Protein AF-A0A345HWU3-F1 (afdb_monomer_lite)

Foldseek 3Di:
DDDDDPVRVVVVVVVVVVVVVVVVVVLLVLLLVLLVCVVVVVDQLCRSCVVVDPDDSVCSVVSNVSSVVSVVVVVD

pLDDT: mean 94.96, std 5.86, range [63.81, 98.25]

Organism: NCBI:txid2282738

Radius of gyration: 17.91 Å; chains: 1; bounding box: 39×38×44 Å

Structure (mmCIF, N/CA/C/O backbone):
data_AF-A0A345HWU3-F1
#
_entry.id   AF-A0A345HWU3-F1
#
loop_
_atom_site.group_PDB
_atom_site.id
_atom_site.type_symbol
_atom_site.label_atom_id
_atom_site.label_alt_id
_atom_site.label_comp_id
_atom_site.label_asym_id
_atom_site.label_entity_id
_atom_site.label_seq_id
_atom_site.pdbx_PDB_ins_code
_atom_site.Cartn_x
_atom_site.Cartn_y
_atom_site.Cartn_z
_atom_site.occupancy
_atom_site.B_iso_or_equiv
_atom_site.auth_seq_id
_atom_site.auth_comp_id
_atom_site.auth_asym_id
_atom_site.auth_atom_id
_atom_site.pdbx_PDB_model_num
ATOM 1 N N . MET A 1 1 ? 22.463 -18.622 -26.758 1.00 63.81 1 MET A N 1
ATOM 2 C CA . MET A 1 1 ? 21.620 -17.425 -26.545 1.00 63.81 1 MET A CA 1
ATOM 3 C C . MET A 1 1 ? 22.413 -16.193 -26.948 1.00 63.81 1 MET A C 1
ATOM 5 O O . MET A 1 1 ? 23.569 -16.096 -26.557 1.00 63.81 1 MET A O 1
ATOM 9 N N . SER A 1 2 ? 21.838 -15.296 -27.750 1.00 80.12 2 SER A N 1
ATOM 10 C CA . SER A 1 2 ? 22.504 -14.059 -28.188 1.00 80.12 2 SER A CA 1
ATOM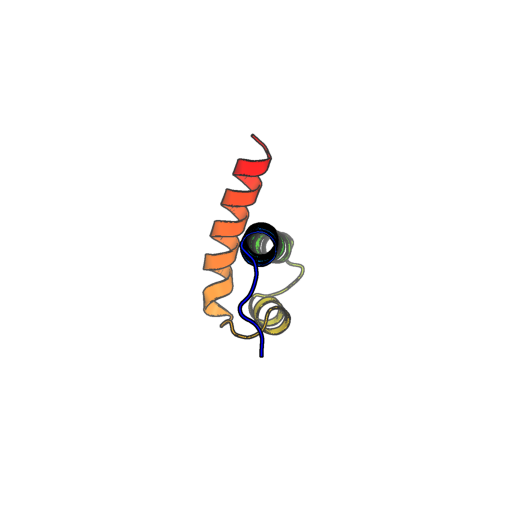 11 C C . SER A 1 2 ? 22.494 -13.007 -27.077 1.00 80.12 2 SER A C 1
ATOM 13 O O . SER A 1 2 ? 21.527 -12.919 -26.320 1.00 80.12 2 SER A O 1
ATOM 15 N N . ALA A 1 3 ? 23.552 -12.198 -26.980 1.00 83.38 3 ALA A N 1
ATOM 16 C CA . ALA A 1 3 ? 23.613 -11.112 -26.005 1.00 83.38 3 ALA A CA 1
ATOM 17 C C . ALA A 1 3 ? 22.549 -10.033 -26.308 1.00 83.38 3 ALA A C 1
ATOM 19 O O . ALA A 1 3 ? 22.346 -9.689 -27.476 1.00 83.38 3 ALA A O 1
ATOM 20 N N . PRO A 1 4 ? 21.882 -9.468 -25.285 1.00 85.50 4 PRO A N 1
ATOM 21 C CA . PRO A 1 4 ? 20.847 -8.461 -25.487 1.00 85.50 4 PRO A CA 1
ATOM 22 C C . PRO A 1 4 ? 21.429 -7.144 -26.014 1.00 85.50 4 PRO A C 1
ATOM 24 O O . PRO A 1 4 ? 22.461 -6.658 -25.536 1.00 85.50 4 PRO A O 1
ATOM 27 N N . THR A 1 5 ? 20.729 -6.530 -26.968 1.00 95.19 5 THR A N 1
ATOM 28 C CA . THR A 1 5 ? 21.124 -5.253 -27.573 1.00 95.19 5 THR A CA 1
ATOM 29 C C . THR A 1 5 ? 21.009 -4.095 -26.576 1.00 95.19 5 THR A C 1
ATOM 31 O O . THR A 1 5 ? 20.265 -4.151 -25.592 1.00 95.19 5 THR A O 1
ATOM 34 N N . ARG A 1 6 ? 21.710 -2.982 -26.844 1.00 93.38 6 ARG A N 1
ATOM 35 C CA . ARG A 1 6 ? 21.587 -1.750 -26.036 1.00 93.38 6 ARG A CA 1
ATOM 36 C C . ARG A 1 6 ? 20.140 -1.241 -25.982 1.00 93.38 6 ARG A C 1
ATOM 38 O O . ARG A 1 6 ? 19.692 -0.788 -24.933 1.00 93.38 6 ARG A O 1
ATOM 45 N N . GLN A 1 7 ? 19.397 -1.365 -27.083 1.00 95.31 7 GLN A N 1
ATOM 46 C CA . GLN A 1 7 ? 17.989 -0.973 -27.154 1.00 95.31 7 GLN A CA 1
ATOM 47 C C . GLN A 1 7 ? 17.104 -1.853 -26.262 1.00 95.31 7 GLN A C 1
ATOM 49 O O . GLN A 1 7 ? 16.284 -1.318 -25.519 1.00 95.31 7 GLN A O 1
ATOM 54 N N . GLN A 1 8 ? 17.302 -3.176 -26.276 1.00 95.94 8 GLN A N 1
ATOM 55 C CA . GLN A 1 8 ? 16.579 -4.104 -25.398 1.00 95.94 8 GLN A CA 1
ATOM 56 C C . GLN A 1 8 ? 16.850 -3.801 -23.919 1.00 95.94 8 GLN A C 1
ATOM 58 O O . GLN A 1 8 ? 15.909 -3.724 -23.130 1.00 95.94 8 GLN A O 1
ATOM 63 N N . LYS A 1 9 ? 18.113 -3.533 -23.553 1.00 95.50 9 LYS A N 1
ATOM 64 C CA . LYS A 1 9 ? 18.483 -3.115 -22.190 1.00 95.50 9 LYS A CA 1
ATOM 65 C C . LYS A 1 9 ? 17.782 -1.818 -21.778 1.00 95.50 9 LYS A C 1
ATOM 67 O O . LYS A 1 9 ? 17.191 -1.762 -20.704 1.00 95.50 9 LYS A O 1
ATOM 72 N N . ARG A 1 10 ? 17.792 -0.795 -22.642 1.00 96.94 10 ARG A N 1
ATOM 73 C CA . ARG A 1 10 ? 17.133 0.494 -22.368 1.00 96.94 10 ARG A CA 1
ATOM 74 C C . ARG A 1 10 ? 15.626 0.335 -22.158 1.00 96.94 10 ARG A C 1
ATOM 76 O O . ARG A 1 10 ? 15.074 0.923 -21.235 1.00 96.94 10 ARG A O 1
ATOM 83 N N . LEU A 1 11 ? 14.966 -0.469 -22.991 1.00 96.88 11 LEU A N 1
ATOM 84 C CA . LEU A 1 11 ? 13.529 -0.729 -22.872 1.00 96.88 11 LEU A CA 1
ATOM 85 C C . LEU A 1 11 ? 13.182 -1.493 -21.590 1.00 96.88 11 LEU A C 1
ATOM 87 O O . LEU A 1 11 ? 12.199 -1.151 -20.935 1.00 96.88 11 LEU A O 1
ATOM 91 N N . ALA A 1 12 ? 13.994 -2.483 -21.210 1.00 96.94 12 ALA A N 1
ATOM 92 C CA . ALA A 1 12 ? 13.816 -3.213 -19.958 1.00 96.94 12 ALA A CA 1
ATOM 93 C C . ALA A 1 12 ? 13.944 -2.283 -18.743 1.00 96.94 12 ALA A C 1
ATOM 95 O O . ALA A 1 12 ? 13.064 -2.286 -17.889 1.00 96.94 12 ALA A O 1
ATOM 96 N N . MET A 1 13 ? 14.971 -1.427 -18.712 1.00 97.44 13 MET A N 1
ATOM 97 C CA . MET A 1 13 ? 15.164 -0.448 -17.634 1.00 97.44 13 MET A CA 1
ATOM 98 C C . MET A 1 13 ? 13.993 0.53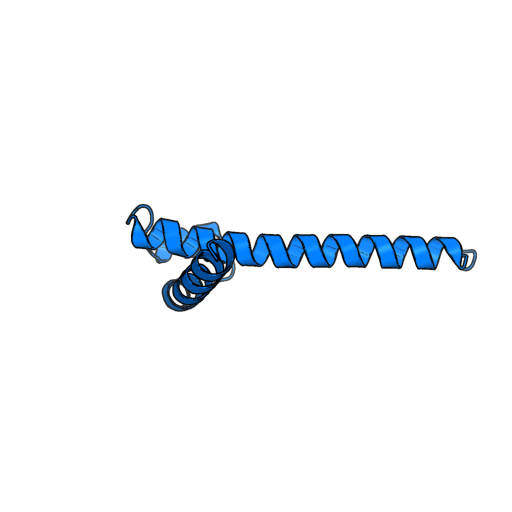2 -17.533 1.00 97.44 13 MET A C 1
ATOM 100 O O . MET A 1 13 ? 13.455 0.737 -16.452 1.00 97.44 13 MET A O 1
ATOM 104 N N . ALA A 1 14 ? 13.527 1.069 -18.664 1.00 97.75 14 ALA A N 1
ATOM 105 C CA . ALA A 1 14 ? 12.372 1.965 -18.673 1.00 97.75 14 ALA A CA 1
ATOM 106 C C . ALA A 1 14 ? 11.086 1.269 -18.196 1.00 97.75 14 ALA A C 1
ATOM 108 O O . ALA A 1 14 ? 10.253 1.886 -17.537 1.00 97.75 14 ALA A O 1
ATOM 109 N N . ARG A 1 15 ? 10.901 -0.015 -18.534 1.00 97.88 15 ARG A N 1
ATOM 110 C CA . ARG A 1 15 ? 9.761 -0.804 -18.053 1.00 97.88 15 ARG A CA 1
ATOM 111 C C . ARG A 1 15 ? 9.842 -1.042 -16.547 1.00 97.88 15 ARG A C 1
ATOM 113 O O . ARG A 1 15 ? 8.822 -0.908 -15.886 1.00 97.88 15 ARG A O 1
ATOM 120 N N . LEU A 1 16 ? 11.020 -1.386 -16.031 1.00 98.00 16 LEU A N 1
ATOM 121 C CA . LEU A 1 16 ? 11.232 -1.596 -14.599 1.00 98.00 16 LEU A CA 1
ATOM 122 C C . LEU A 1 16 ? 10.984 -0.316 -13.803 1.00 98.00 16 LEU A C 1
ATOM 124 O O . LEU A 1 16 ? 10.262 -0.385 -12.820 1.00 98.00 16 LEU A O 1
ATOM 128 N N . GLY A 1 17 ? 11.481 0.834 -14.272 1.00 98.06 17 GLY A N 1
ATOM 129 C CA . GLY A 1 17 ? 11.211 2.131 -13.641 1.00 98.06 17 GLY A CA 1
ATOM 130 C C . GLY A 1 17 ? 9.712 2.397 -13.501 1.00 98.06 17 GLY A C 1
ATOM 131 O O . GLY A 1 17 ? 9.221 2.547 -12.394 1.00 98.06 17 GLY A O 1
ATOM 132 N N . ARG A 1 18 ? 8.946 2.286 -14.596 1.00 98.12 18 ARG A N 1
ATOM 133 C CA . ARG A 1 18 ? 7.484 2.486 -14.542 1.00 98.12 18 ARG A CA 1
ATOM 134 C C . ARG A 1 18 ? 6.762 1.521 -13.603 1.00 98.12 18 ARG A C 1
ATOM 136 O O . ARG A 1 18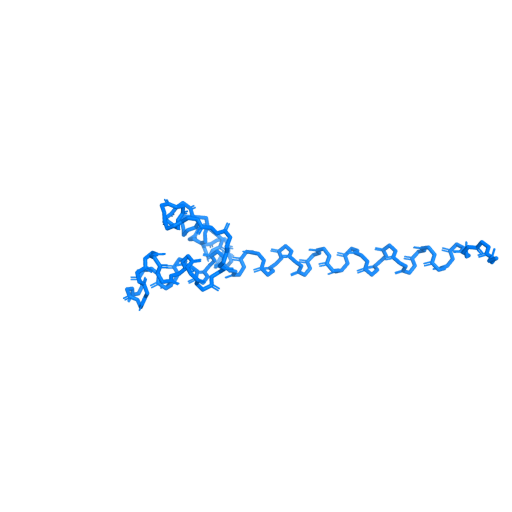 ? 5.766 1.892 -12.996 1.00 98.12 18 ARG A O 1
ATOM 143 N N . LEU A 1 19 ? 7.208 0.266 -13.544 1.00 98.25 19 LEU A N 1
ATOM 144 C CA . LEU A 1 19 ? 6.622 -0.721 -12.636 1.00 98.25 19 LEU A CA 1
ATOM 145 C C . LEU A 1 19 ? 6.968 -0.412 -11.179 1.00 98.25 19 LEU A C 1
ATOM 147 O O . LEU A 1 19 ? 6.123 -0.625 -10.318 1.00 98.25 19 LEU A O 1
ATOM 151 N N . ASN A 1 20 ? 8.175 0.091 -10.917 1.00 98.19 20 ASN A N 1
ATOM 152 C CA . ASN A 1 20 ? 8.582 0.540 -9.593 1.00 98.19 20 ASN A CA 1
ATOM 153 C C . ASN A 1 20 ? 7.734 1.730 -9.137 1.00 98.19 20 ASN A C 1
ATOM 155 O O . ASN A 1 20 ? 7.118 1.649 -8.083 1.00 98.19 20 ASN A O 1
ATOM 159 N N . ASP A 1 21 ? 7.605 2.762 -9.973 1.00 97.56 21 ASP A N 1
ATOM 160 C CA . ASP A 1 21 ? 6.797 3.949 -9.667 1.00 97.56 21 ASP A CA 1
ATOM 161 C C . ASP A 1 21 ? 5.329 3.566 -9.396 1.00 97.56 21 ASP A C 1
ATOM 163 O O . ASP A 1 21 ? 4.714 4.016 -8.431 1.00 97.56 21 ASP A O 1
ATOM 167 N N . ALA A 1 22 ? 4.764 2.668 -10.214 1.00 97.44 22 ALA A N 1
ATOM 168 C CA . ALA A 1 22 ? 3.407 2.164 -10.011 1.00 97.44 22 ALA A CA 1
ATOM 169 C C . ALA A 1 22 ? 3.264 1.350 -8.712 1.00 97.44 22 ALA A C 1
ATOM 171 O O . ALA A 1 22 ? 2.219 1.409 -8.065 1.00 97.44 22 ALA A O 1
ATOM 172 N N . ALA A 1 23 ? 4.290 0.587 -8.330 1.00 97.38 23 ALA A N 1
ATOM 173 C CA . ALA A 1 23 ? 4.290 -0.183 -7.091 1.00 97.38 23 ALA A CA 1
ATOM 174 C C . ALA A 1 23 ? 4.404 0.718 -5.853 1.00 97.38 23 ALA A C 1
ATOM 176 O O . ALA A 1 23 ? 3.709 0.472 -4.869 1.00 97.38 23 ALA A O 1
ATOM 177 N N . GLU A 1 24 ? 5.231 1.764 -5.908 1.00 96.88 24 GLU A N 1
ATOM 178 C CA . GLU A 1 24 ? 5.342 2.777 -4.851 1.00 96.88 24 GLU A CA 1
ATOM 179 C C . GLU A 1 24 ? 4.007 3.502 -4.653 1.00 96.88 24 GLU A C 1
ATOM 181 O O . GLU A 1 24 ? 3.478 3.533 -3.542 1.00 96.88 24 GLU A O 1
ATOM 186 N N . GLN A 1 25 ? 3.387 3.957 -5.745 1.00 96.62 25 GLN A N 1
ATOM 187 C CA . GLN A 1 25 ? 2.071 4.592 -5.704 1.00 96.62 25 GLN A CA 1
ATOM 188 C C . GLN A 1 25 ? 0.998 3.665 -5.110 1.00 96.62 25 GLN A C 1
ATOM 190 O O . GLN A 1 25 ? 0.219 4.077 -4.250 1.00 96.62 25 GLN A O 1
ATOM 195 N N . ALA A 1 26 ? 0.973 2.396 -5.527 1.00 97.00 26 ALA A N 1
ATOM 196 C CA . ALA A 1 26 ? 0.034 1.415 -4.991 1.00 97.00 26 ALA A CA 1
ATOM 197 C C . ALA A 1 26 ? 0.269 1.141 -3.495 1.00 97.00 26 ALA A C 1
ATOM 199 O O . ALA A 1 26 ? -0.689 0.945 -2.745 1.00 97.00 26 ALA A O 1
ATOM 200 N N . ALA A 1 27 ? 1.526 1.137 -3.040 1.00 96.12 27 ALA A N 1
ATOM 201 C CA . ALA A 1 27 ? 1.852 0.976 -1.627 1.00 96.12 27 ALA A CA 1
ATOM 202 C C . ALA A 1 27 ? 1.313 2.146 -0.790 1.00 96.12 27 ALA A C 1
ATOM 204 O O . ALA A 1 27 ? 0.723 1.916 0.270 1.00 96.12 27 ALA A O 1
ATOM 205 N N . ASP A 1 28 ? 1.444 3.374 -1.286 1.00 97.62 28 ASP A N 1
ATOM 206 C CA . ASP A 1 28 ? 0.884 4.564 -0.646 1.00 97.62 28 ASP A CA 1
ATOM 207 C C . ASP A 1 28 ? -0.646 4.538 -0.623 1.00 97.62 28 ASP A C 1
ATOM 209 O O . ASP A 1 28 ? -1.261 4.822 0.409 1.00 97.62 28 ASP A O 1
ATOM 213 N N . ASP A 1 29 ? -1.276 4.124 -1.722 1.00 97.50 29 ASP A N 1
ATOM 214 C CA . ASP A 1 29 ? -2.732 4.000 -1.809 1.00 97.50 29 ASP A CA 1
ATOM 215 C C . ASP A 1 29 ? -3.277 2.975 -0.804 1.00 97.50 29 ASP A C 1
ATOM 217 O O . ASP A 1 29 ? -4.303 3.215 -0.163 1.00 97.50 29 ASP A O 1
ATOM 221 N N . VAL A 1 30 ? -2.557 1.871 -0.575 1.00 97.12 30 VAL A N 1
ATOM 222 C CA . VAL A 1 30 ? -2.892 0.913 0.490 1.00 97.12 30 VAL A CA 1
ATOM 223 C C . VAL A 1 30 ? -2.820 1.573 1.868 1.00 97.12 30 VAL A C 1
ATOM 225 O O . VAL A 1 30 ? -3.710 1.358 2.690 1.00 97.12 30 VAL A O 1
ATOM 228 N N . LEU A 1 31 ? -1.801 2.391 2.150 1.00 97.88 31 LEU A N 1
ATOM 229 C CA . LEU A 1 31 ? -1.696 3.094 3.436 1.00 97.88 31 LEU A CA 1
ATOM 230 C C . LEU A 1 31 ? -2.861 4.068 3.646 1.00 97.88 31 LEU A C 1
ATOM 232 O O . LEU A 1 31 ? -3.437 4.107 4.737 1.00 97.88 31 LEU A O 1
ATOM 236 N N . VAL A 1 32 ? -3.234 4.815 2.607 1.00 98.12 32 VAL A N 1
ATOM 237 C CA . VAL A 1 32 ? -4.391 5.721 2.634 1.00 98.12 32 VAL A CA 1
ATOM 238 C C . VAL A 1 32 ? -5.688 4.940 2.867 1.00 98.12 32 VAL A C 1
ATOM 240 O O . VAL A 1 32 ? -6.476 5.317 3.734 1.00 98.12 32 VAL A O 1
ATOM 243 N N . ALA A 1 33 ? -5.888 3.815 2.177 1.00 97.44 33 ALA A N 1
ATOM 244 C CA . ALA A 1 33 ? -7.069 2.971 2.353 1.00 97.44 33 ALA A CA 1
ATOM 245 C C . ALA A 1 33 ? -7.167 2.388 3.774 1.00 97.44 33 ALA A C 1
ATOM 247 O O . ALA A 1 33 ? -8.249 2.360 4.360 1.00 97.44 33 ALA A O 1
ATOM 248 N N . ILE A 1 34 ? -6.037 1.979 4.370 1.00 97.69 34 ILE A N 1
ATOM 249 C CA . ILE A 1 34 ? -5.977 1.547 5.776 1.00 97.69 34 ILE A CA 1
ATOM 250 C C . ILE A 1 34 ? -6.455 2.666 6.703 1.00 97.69 34 ILE A C 1
ATOM 252 O O . ILE A 1 34 ? -7.253 2.412 7.606 1.00 97.69 34 ILE A O 1
ATOM 256 N N . HIS A 1 35 ? -5.951 3.888 6.502 1.00 97.75 35 HIS A N 1
ATOM 257 C CA . HIS A 1 35 ? -6.348 5.041 7.304 1.00 97.75 35 HIS A CA 1
ATOM 258 C C . HIS 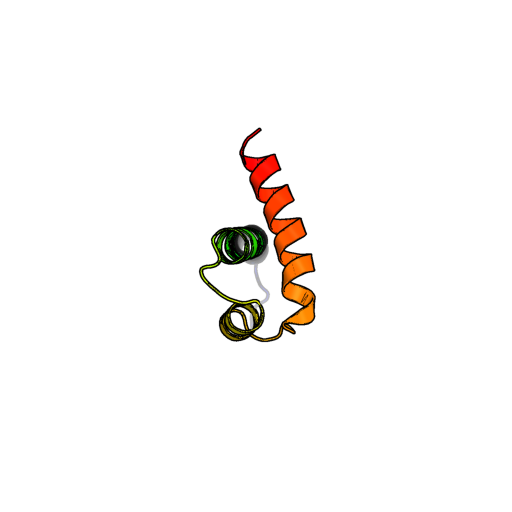A 1 35 ? -7.853 5.295 7.200 1.00 97.75 35 HIS A C 1
ATOM 260 O O . HIS A 1 35 ? -8.526 5.342 8.225 1.00 97.75 35 HIS A O 1
ATOM 266 N N . GLN A 1 36 ? -8.387 5.368 5.981 1.00 97.12 36 GLN A N 1
ATOM 267 C CA . GLN A 1 36 ? -9.808 5.617 5.743 1.00 97.12 36 GLN A CA 1
ATOM 268 C C . GLN A 1 36 ? -10.701 4.526 6.349 1.00 97.12 36 GLN A C 1
ATOM 270 O O . GLN A 1 36 ? -11.702 4.841 6.987 1.00 97.12 36 GLN A O 1
ATOM 275 N N . ALA A 1 37 ? -10.328 3.250 6.203 1.00 97.00 37 ALA A N 1
ATOM 276 C CA . ALA A 1 37 ? -11.096 2.133 6.750 1.00 97.00 37 ALA A CA 1
ATOM 277 C C . ALA A 1 37 ? -11.122 2.124 8.286 1.00 97.00 37 ALA A C 1
ATOM 279 O O . ALA A 1 37 ? -12.160 1.805 8.872 1.00 97.00 37 ALA A O 1
ATOM 280 N N . LEU A 1 38 ? -10.001 2.471 8.932 1.00 95.75 38 LEU A N 1
ATOM 281 C CA . LEU A 1 38 ? -9.931 2.596 10.390 1.00 95.75 38 LEU A CA 1
ATOM 282 C C . LEU A 1 38 ? -10.710 3.804 10.902 1.00 95.75 38 LEU A C 1
ATOM 284 O O . LEU A 1 38 ? -11.465 3.660 11.858 1.00 95.75 38 LEU A O 1
ATOM 288 N N . GLU A 1 39 ? -10.523 4.969 10.281 1.00 96.56 39 GLU A N 1
ATOM 289 C CA . GLU A 1 39 ? -11.139 6.228 10.716 1.00 96.56 39 GLU A CA 1
ATOM 290 C C . GLU A 1 39 ? -12.664 6.173 10.587 1.00 96.56 39 GLU A C 1
ATOM 292 O O . GLU A 1 39 ? -13.391 6.580 11.488 1.00 96.56 39 GLU A O 1
ATOM 297 N N . ALA A 1 40 ? -13.159 5.580 9.498 1.00 95.56 40 ALA A N 1
ATOM 298 C CA . ALA A 1 40 ? -14.586 5.366 9.286 1.00 95.56 40 ALA A CA 1
ATOM 299 C C . ALA A 1 40 ? -15.162 4.203 10.119 1.00 95.56 40 ALA A C 1
ATOM 301 O O . ALA A 1 40 ? -16.363 3.946 10.059 1.00 95.56 40 ALA A O 1
ATOM 302 N N . GLY A 1 41 ? -14.329 3.460 10.858 1.00 94.31 41 GLY A N 1
ATOM 303 C CA . GLY A 1 41 ? -14.761 2.303 11.644 1.00 94.31 41 GLY A CA 1
ATOM 304 C C . GLY A 1 41 ? -15.321 1.144 10.810 1.00 94.31 41 GLY A C 1
ATOM 305 O O . GLY A 1 41 ? -16.013 0.289 11.357 1.00 94.31 41 GLY A O 1
ATOM 306 N N . ILE A 1 42 ? -15.036 1.099 9.501 1.00 96.19 42 ILE A N 1
ATOM 307 C CA . ILE A 1 42 ? -15.573 0.087 8.573 1.00 96.19 42 ILE A CA 1
ATOM 308 C C . ILE A 1 42 ? -14.977 -1.286 8.885 1.00 96.19 42 ILE A C 1
ATOM 310 O O . ILE A 1 42 ? -15.683 -2.293 8.871 1.00 96.19 42 ILE A O 1
ATOM 314 N N . LEU A 1 43 ? -13.670 -1.334 9.162 1.00 95.50 43 LEU A N 1
ATOM 315 C CA . LEU A 1 43 ? -12.955 -2.573 9.454 1.00 95.50 43 LEU A CA 1
ATOM 316 C C . LEU A 1 43 ? -12.102 -2.435 10.722 1.00 95.50 43 LEU A C 1
ATOM 318 O O . LEU A 1 43 ? -11.342 -1.472 10.854 1.00 95.50 43 LEU A O 1
ATOM 322 N N . PRO A 1 44 ? -12.135 -3.420 11.640 1.00 96.81 44 PRO A N 1
ATOM 323 C CA . PRO A 1 44 ? -11.184 -3.468 12.742 1.00 96.81 44 PRO A CA 1
ATOM 324 C C . PRO A 1 44 ? -9.771 -3.795 12.232 1.00 96.81 44 PRO A C 1
ATOM 326 O O . PRO A 1 44 ? -9.597 -4.432 11.191 1.00 96.81 44 PRO A O 1
ATOM 329 N N . GLN A 1 45 ? -8.744 -3.452 13.020 1.00 96.69 45 GLN A N 1
ATOM 330 C CA . GLN A 1 45 ? -7.329 -3.694 12.676 1.00 96.69 45 GLN A CA 1
ATOM 331 C C . GLN A 1 45 ? -7.046 -5.142 12.241 1.00 96.69 45 GLN A C 1
ATOM 333 O O . GLN A 1 45 ? -6.284 -5.366 11.305 1.00 96.69 45 GLN A O 1
ATOM 338 N N . ALA A 1 46 ? -7.673 -6.126 12.892 1.00 96.56 46 ALA A N 1
ATOM 339 C CA . ALA A 1 46 ? -7.492 -7.536 12.555 1.00 96.56 46 ALA A CA 1
ATOM 340 C C . ALA A 1 46 ? -8.016 -7.887 11.153 1.00 96.56 46 ALA A C 1
ATOM 342 O O . ALA A 1 46 ? -7.344 -8.605 10.417 1.00 96.56 46 ALA A O 1
ATOM 343 N N . ALA A 1 47 ? -9.171 -7.342 10.761 1.00 97.44 47 ALA A N 1
ATOM 344 C CA . ALA A 1 47 ? -9.745 -7.570 9.437 1.00 97.44 47 ALA A CA 1
ATOM 345 C C . ALA A 1 47 ? -8.905 -6.902 8.340 1.00 97.44 47 ALA A C 1
ATOM 347 O O . ALA A 1 47 ? -8.646 -7.509 7.305 1.00 97.44 47 ALA A O 1
ATOM 348 N N . ILE A 1 48 ? -8.406 -5.690 8.600 1.00 97.19 48 ILE A N 1
ATOM 349 C CA . ILE A 1 48 ? -7.498 -4.986 7.682 1.00 97.19 48 ILE A CA 1
ATOM 350 C C . ILE A 1 48 ? -6.197 -5.775 7.494 1.00 97.19 48 ILE A C 1
ATOM 352 O O . ILE A 1 48 ? -5.750 -5.975 6.367 1.00 97.19 48 ILE A O 1
ATOM 356 N N . ALA A 1 49 ? -5.597 -6.262 8.583 1.00 96.56 49 ALA A N 1
ATOM 357 C CA . ALA A 1 49 ? -4.379 -7.064 8.513 1.00 96.56 49 ALA A CA 1
ATOM 358 C C . ALA A 1 49 ? -4.580 -8.367 7.725 1.00 96.56 49 ALA A C 1
ATOM 360 O O . ALA A 1 49 ? -3.727 -8.729 6.915 1.00 96.56 49 ALA A O 1
ATOM 361 N N . ALA A 1 50 ? -5.720 -9.036 7.922 1.00 96.38 50 ALA A N 1
ATOM 362 C CA . ALA A 1 50 ? -6.076 -10.235 7.173 1.00 96.38 50 ALA A CA 1
ATOM 363 C C . ALA A 1 50 ? -6.269 -9.953 5.672 1.00 96.38 50 ALA A C 1
ATOM 365 O O . ALA A 1 50 ? -5.815 -10.742 4.850 1.00 96.38 50 ALA A O 1
ATOM 366 N N . ALA A 1 51 ? -6.890 -8.822 5.318 1.00 95.38 51 ALA A N 1
ATOM 367 C CA . ALA A 1 51 ? -7.126 -8.434 3.927 1.00 95.38 51 ALA A CA 1
ATOM 368 C C . ALA A 1 51 ? -5.832 -8.103 3.164 1.00 95.38 51 ALA A C 1
ATOM 370 O O . ALA A 1 51 ? -5.712 -8.432 1.988 1.00 95.38 51 ALA A O 1
ATOM 371 N N . ILE A 1 52 ? -4.861 -7.467 3.825 1.00 92.50 52 ILE A N 1
ATOM 372 C CA . ILE A 1 52 ? -3.563 -7.127 3.217 1.00 92.50 52 ILE A CA 1
ATOM 373 C C . ILE A 1 52 ? -2.664 -8.364 3.115 1.00 92.50 52 ILE A C 1
ATOM 375 O O . ILE A 1 52 ? -1.935 -8.523 2.138 1.00 92.50 52 ILE A O 1
ATOM 379 N N . GLY A 1 53 ? -2.710 -9.236 4.125 1.00 91.25 53 GLY A N 1
ATOM 380 C CA . GLY A 1 53 ? -1.812 -10.379 4.241 1.00 91.25 53 GLY A CA 1
ATOM 381 C C . GLY A 1 53 ? -0.390 -9.978 4.655 1.00 91.25 53 GLY A C 1
ATOM 382 O O . GLY A 1 53 ? 0.080 -8.868 4.418 1.00 91.25 53 GLY A O 1
ATOM 383 N N . GLY A 1 54 ? 0.312 -10.884 5.339 1.00 90.12 54 GLY A N 1
ATOM 384 C CA . GLY A 1 54 ? 1.726 -10.688 5.696 1.00 90.12 54 GLY A CA 1
ATOM 385 C C . GLY A 1 54 ? 2.017 -9.564 6.703 1.00 90.12 54 GLY A C 1
ATOM 386 O O . GLY A 1 54 ? 3.180 -9.215 6.899 1.00 90.12 54 GLY A O 1
ATOM 387 N N . VAL A 1 55 ? 0.999 -8.995 7.359 1.00 92.56 55 VAL A N 1
ATOM 388 C CA . VAL A 1 55 ? 1.152 -7.937 8.371 1.00 92.56 55 VAL A CA 1
ATOM 389 C C . VAL A 1 55 ? 0.414 -8.295 9.659 1.00 92.56 55 VAL A C 1
ATOM 391 O O . VAL A 1 55 ? -0.649 -8.908 9.635 1.00 92.56 55 VAL A O 1
ATOM 394 N N . SER A 1 56 ? 0.971 -7.899 10.805 1.00 95.62 56 SER A N 1
ATOM 395 C CA . SER A 1 56 ? 0.317 -8.095 12.104 1.00 95.62 56 SER A CA 1
ATOM 396 C C . SER A 1 56 ? -0.727 -7.000 12.366 1.00 95.62 56 SER A C 1
ATOM 398 O O . SER A 1 56 ? -0.440 -5.827 12.082 1.00 95.62 56 SER A O 1
ATOM 400 N N . PRO A 1 57 ? -1.881 -7.323 12.991 1.00 96.00 57 PRO A N 1
ATOM 401 C CA . PRO A 1 57 ? -2.869 -6.336 13.428 1.00 96.00 57 PRO A CA 1
ATOM 402 C C . PRO A 1 57 ? -2.273 -5.185 14.246 1.00 96.00 57 PRO A C 1
ATOM 404 O O . PRO A 1 57 ? -2.682 -4.042 14.069 1.00 96.00 57 PRO A O 1
ATOM 407 N N . SER A 1 58 ? -1.256 -5.444 15.078 1.00 96.38 58 SER A N 1
ATOM 408 C CA . SER A 1 58 ? -0.619 -4.411 15.913 1.00 96.38 58 SER A CA 1
ATOM 409 C C . SER A 1 58 ? 0.102 -3.321 15.111 1.00 96.38 58 SER A C 1
ATOM 411 O O . SER A 1 58 ? 0.342 -2.229 15.621 1.00 96.38 58 SER A O 1
ATOM 413 N N . THR A 1 59 ? 0.427 -3.584 13.843 1.00 96.44 59 THR A N 1
ATOM 414 C CA . THR A 1 59 ? 1.125 -2.631 12.964 1.00 96.44 59 THR A CA 1
ATOM 415 C C . THR A 1 59 ? 0.176 -1.699 12.212 1.00 96.44 59 THR A C 1
ATOM 417 O O . THR A 1 59 ? 0.620 -0.705 11.632 1.00 96.44 59 THR A O 1
ATOM 420 N N . ILE A 1 60 ? -1.129 -1.987 12.228 1.00 97.44 60 ILE A N 1
ATOM 421 C CA . ILE A 1 60 ? -2.121 -1.316 11.385 1.00 97.44 60 ILE A CA 1
ATOM 422 C C . ILE A 1 60 ? -2.280 0.161 11.752 1.00 97.44 60 ILE A C 1
ATOM 424 O O . ILE A 1 60 ? -2.276 0.998 10.854 1.00 97.44 60 ILE A O 1
ATOM 428 N N 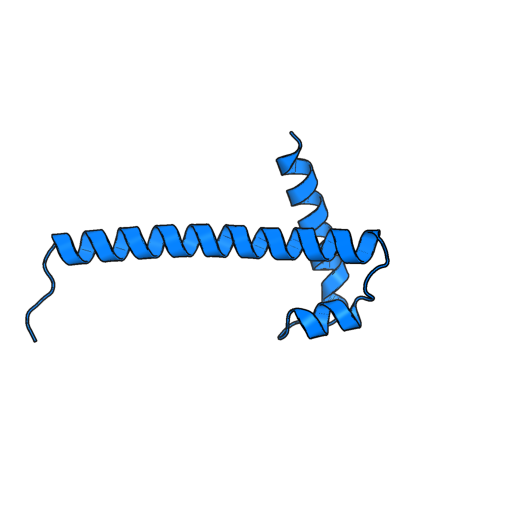. ARG A 1 61 ? -2.293 0.521 13.043 1.00 95.75 61 ARG A N 1
ATOM 429 C CA 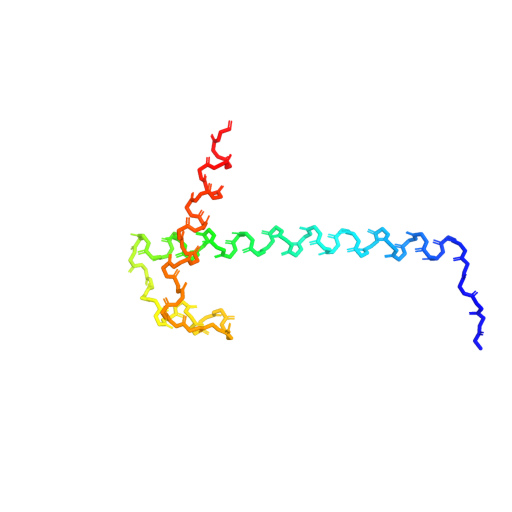. ARG A 1 61 ? -2.303 1.942 13.455 1.00 95.75 61 ARG A CA 1
ATOM 430 C C . ARG A 1 61 ? -1.083 2.712 12.953 1.00 95.75 61 ARG A C 1
ATOM 432 O O . ARG A 1 61 ? -1.217 3.835 12.479 1.00 95.75 61 ARG A O 1
ATOM 439 N N . GLY A 1 62 ? 0.100 2.100 13.011 1.00 96.75 62 GLY A N 1
ATOM 440 C CA . GLY A 1 62 ? 1.327 2.718 12.504 1.00 96.75 62 GLY A CA 1
ATOM 441 C C . GLY A 1 62 ? 1.301 2.931 10.987 1.00 96.75 62 GLY A C 1
ATOM 442 O O . GLY A 1 62 ? 1.858 3.909 10.496 1.00 96.75 62 GLY A O 1
ATOM 443 N N . LYS A 1 63 ? 0.636 2.040 10.242 1.00 97.25 63 LYS A N 1
ATOM 444 C CA . LYS A 1 63 ? 0.401 2.189 8.798 1.00 97.25 63 LYS A CA 1
ATOM 445 C C . LYS A 1 63 ? -0.649 3.266 8.502 1.00 97.25 63 LYS A C 1
ATOM 447 O O . LYS A 1 63 ? -0.406 4.109 7.646 1.00 97.25 63 LYS A O 1
ATOM 452 N N . ALA A 1 64 ? -1.740 3.306 9.264 1.00 97.38 64 ALA A N 1
ATOM 453 C CA . ALA A 1 64 ? -2.772 4.338 9.155 1.00 97.38 64 ALA A CA 1
ATOM 454 C C . ALA A 1 64 ? -2.219 5.751 9.377 1.00 97.38 64 ALA A C 1
ATOM 456 O O . ALA A 1 64 ? -2.528 6.656 8.613 1.00 97.38 64 ALA A O 1
ATOM 457 N N . ALA A 1 65 ? -1.341 5.937 10.367 1.00 97.81 65 ALA A N 1
ATOM 458 C CA . ALA A 1 65 ? -0.713 7.234 10.619 1.00 97.81 65 ALA A CA 1
ATOM 459 C C . ALA A 1 65 ? 0.118 7.740 9.424 1.00 97.81 65 ALA A C 1
ATOM 461 O O . ALA A 1 65 ? 0.206 8.943 9.201 1.00 97.81 65 ALA A O 1
ATOM 462 N N . ARG A 1 66 ? 0.720 6.837 8.638 1.00 97.38 66 ARG A N 1
ATOM 463 C CA . ARG A 1 66 ? 1.405 7.210 7.388 1.00 97.38 66 ARG A CA 1
ATOM 464 C C . ARG A 1 66 ? 0.404 7.539 6.285 1.00 97.38 66 ARG A C 1
ATOM 466 O O . ARG A 1 66 ? 0.586 8.532 5.596 1.00 97.38 66 ARG A O 1
ATOM 473 N N . GLY A 1 67 ? -0.665 6.751 6.169 1.00 97.62 67 GLY A N 1
ATOM 474 C CA . GLY A 1 67 ? -1.758 7.017 5.232 1.00 97.62 67 GLY A CA 1
ATOM 475 C C . GLY A 1 67 ? -2.409 8.384 5.440 1.00 97.62 67 GLY A C 1
ATOM 476 O O . GLY A 1 67 ? -2.690 9.072 4.466 1.00 97.62 67 GLY A O 1
ATOM 477 N N . ALA A 1 68 ? -2.584 8.808 6.694 1.00 97.88 68 ALA A N 1
ATOM 478 C CA . ALA A 1 68 ? -3.084 10.140 7.028 1.00 97.88 68 ALA A CA 1
ATOM 479 C C . ALA A 1 68 ? -2.175 11.251 6.471 1.00 97.88 68 ALA A C 1
ATOM 481 O O . ALA A 1 68 ? -2.665 12.153 5.800 1.00 97.88 68 ALA A O 1
ATOM 482 N N . LYS A 1 69 ? -0.852 11.135 6.657 1.00 97.50 69 LYS A N 1
ATOM 483 C CA . LYS A 1 69 ? 0.126 12.103 6.127 1.00 97.50 69 LYS A CA 1
ATOM 484 C C . LYS A 1 69 ? 0.093 12.190 4.602 1.00 97.50 69 LYS A C 1
ATOM 486 O O . LYS A 1 69 ? -0.008 13.280 4.060 1.00 97.50 69 LYS A O 1
ATOM 491 N N . ILE A 1 70 ? 0.089 11.043 3.920 1.00 97.00 70 ILE A N 1
ATOM 492 C CA . ILE A 1 70 ? -0.002 10.988 2.452 1.00 97.00 70 ILE A CA 1
ATOM 493 C C . ILE A 1 70 ? -1.300 11.653 1.968 1.00 97.00 70 ILE A C 1
ATOM 495 O O . ILE A 1 70 ? -1.309 12.383 0.979 1.00 97.00 70 ILE A O 1
ATOM 499 N N . LEU A 1 71 ? -2.416 11.415 2.662 1.00 96.50 71 LEU A N 1
ATOM 500 C CA . LEU A 1 71 ? -3.702 12.018 2.317 1.00 96.50 71 LEU A CA 1
ATOM 501 C C . LEU A 1 71 ? -3.712 13.541 2.529 1.00 96.50 71 LEU A C 1
ATOM 503 O O . LEU A 1 71 ? -4.374 14.244 1.769 1.00 96.50 71 LEU A O 1
ATOM 507 N N . GLU A 1 72 ? -3.016 14.047 3.547 1.00 96.12 72 GLU A N 1
ATOM 508 C CA . GLU A 1 72 ? -2.826 15.484 3.774 1.00 96.12 72 GLU A CA 1
ATOM 509 C C . GLU A 1 72 ? -1.951 16.116 2.686 1.00 96.12 72 GLU A C 1
ATOM 511 O O . GLU A 1 72 ? -2.341 17.134 2.119 1.00 96.12 72 GLU A O 1
ATOM 516 N N . GLU A 1 73 ? -0.825 15.488 2.340 1.00 94.38 73 GLU A N 1
ATOM 517 C CA . GLU A 1 73 ? 0.098 15.952 1.294 1.00 94.38 73 GLU A CA 1
ATOM 518 C C . GLU A 1 73 ? -0.585 16.046 -0.078 1.00 94.38 73 GLU A C 1
ATOM 520 O O . GLU A 1 73 ? -0.367 17.004 -0.810 1.00 94.38 73 GLU A O 1
ATOM 525 N N . ARG A 1 74 ? -1.476 15.103 -0.414 1.00 92.19 74 ARG A N 1
ATOM 526 C CA . ARG A 1 74 ? -2.230 15.107 -1.685 1.00 92.19 74 ARG A CA 1
ATOM 527 C C . ARG A 1 74 ? -3.320 16.183 -1.781 1.00 92.19 74 ARG A C 1
ATOM 529 O O . ARG A 1 74 ? -3.887 16.360 -2.857 1.00 92.19 74 ARG A O 1
ATOM 536 N N . LYS A 1 75 ? -3.691 16.825 -0.669 1.00 86.75 75 LYS A N 1
ATOM 537 C CA . LYS A 1 75 ? -4.714 17.889 -0.630 1.00 86.75 75 LYS A CA 1
ATOM 538 C C . LYS A 1 75 ? -4.122 19.296 -0.757 1.00 86.75 75 LYS A C 1
ATOM 540 O O . LYS A 1 75 ? -4.900 20.234 -0.928 1.00 86.75 75 LYS A O 1
ATOM 545 N N . GLN A 1 76 ? -2.806 19.432 -0.600 1.00 67.00 76 GLN A N 1
ATOM 546 C CA . GLN A 1 76 ? -2.055 20.683 -0.754 1.00 67.00 76 GLN A CA 1
ATOM 547 C C . GLN A 1 76 ? -1.683 20.908 -2.220 1.00 67.00 76 GLN A C 1
ATOM 549 O O . GLN A 1 76 ? -1.639 22.093 -2.615 1.00 67.00 76 GLN A O 1
#

Sequence (76 aa):
MSAPTRQQKRLAMARLGRLNDAAEQAADDVLVAIHQALEAGILPQAAIAAAIGGVSPSTIRGKAARGAKILEERKQ

Secondary structure (DSSP, 8-state):
-PPPPHHHHHHHHHHHHHHHHHHHHHHHHHHHHHHHHHHTTSS-HHHHHHHH-S--GGGHHHHHHHHHHHHHHTT-